Protein AF-A0A820J7F7-F1 (afdb_monomer_lite)

Secondary structure (DSSP, 8-state):
------SS-----TTT----------EEEEEEEEEE-TTS-EEEEEEEEEE---GGGHHHHHHHTT---

InterPro domains:
  IPR000163 Prohibitin [PR00679] (25-41)
  IPR000163 Prohibitin [PR00679] (43-62)
  IPR000163 Prohibitin [PTHR23222] (3-66)

Sequence (69 aa):
KLDVIEEGTHFMISWLHRPIIFDIRARPRSVPSITEIKDLQTINITLRILYRPRAELLPKTFCKFGFRL

Organism: NCBI:txid392033

Structure (mmCIF, N/CA/C/O backbone):
data_AF-A0A820J7F7-F1
#
_entry.id   AF-A0A820J7F7-F1
#
loop_
_atom_site.group_PDB
_atom_site.id
_atom_site.type_symbol
_atom_site.label_atom_id
_atom_site.label_alt_id
_atom_site.label_comp_id
_atom_site.label_asym_id
_atom_site.label_entity_id
_atom_site.label_seq_id
_atom_site.pdbx_PDB_ins_code
_atom_site.Cartn_x
_atom_site.Cartn_y
_atom_site.Cartn_z
_atom_site.occupancy
_atom_site.B_iso_or_equiv
_atom_site.auth_seq_id
_atom_site.auth_comp_id
_atom_site.auth_asym_id
_atom_site.auth_atom_id
_atom_site.pdbx_PDB_model_num
ATOM 1 N N . LYS A 1 1 ? 1.856 7.785 -26.849 1.00 35.53 1 LYS A N 1
ATOM 2 C CA . LYS A 1 1 ? 1.234 6.687 -26.073 1.00 35.53 1 LYS A CA 1
ATOM 3 C C . LYS A 1 1 ? 2.404 5.894 -25.508 1.00 35.53 1 LYS A C 1
ATOM 5 O O . LYS A 1 1 ? 3.236 5.486 -26.297 1.00 35.53 1 LYS A O 1
ATOM 10 N N . LEU A 1 2 ? 2.612 5.892 -24.188 1.00 46.25 2 LEU A N 1
ATOM 11 C CA . LEU A 1 2 ? 3.702 5.116 -23.582 1.00 46.25 2 LEU A CA 1
ATOM 12 C C . LEU A 1 2 ? 3.174 3.692 -23.465 1.00 46.25 2 LEU A C 1
ATOM 14 O O . LEU A 1 2 ? 2.379 3.416 -22.566 1.00 46.25 2 LEU A O 1
ATOM 18 N N . ASP A 1 3 ? 3.497 2.869 -24.453 1.00 46.56 3 ASP A N 1
ATOM 19 C CA . ASP A 1 3 ? 3.041 1.489 -24.516 1.00 46.56 3 ASP A CA 1
ATOM 20 C C . ASP A 1 3 ? 3.694 0.702 -23.373 1.00 46.56 3 ASP A C 1
ATOM 22 O O . ASP A 1 3 ? 4.917 0.645 -23.244 1.00 46.56 3 ASP A O 1
ATOM 26 N N . VAL A 1 4 ? 2.860 0.162 -22.484 1.00 53.69 4 VAL A N 1
ATOM 27 C CA . VAL A 1 4 ? 3.276 -0.791 -21.453 1.00 53.69 4 VAL A CA 1
ATOM 28 C C . VAL A 1 4 ? 3.308 -2.141 -22.142 1.00 53.69 4 VAL A C 1
ATOM 30 O O . VAL A 1 4 ? 2.266 -2.750 -22.359 1.00 53.69 4 VAL A O 1
ATOM 33 N N . ILE A 1 5 ? 4.496 -2.537 -22.584 1.00 55.94 5 ILE A N 1
ATOM 34 C CA . ILE A 1 5 ? 4.714 -3.789 -23.300 1.00 55.94 5 ILE A CA 1
ATOM 35 C C . ILE A 1 5 ? 5.104 -4.826 -22.246 1.00 55.94 5 ILE A C 1
ATOM 37 O O . ILE A 1 5 ? 6.089 -4.639 -21.529 1.00 55.94 5 ILE A O 1
ATOM 41 N N . GLU A 1 6 ? 4.286 -5.866 -22.097 1.00 54.25 6 GLU A N 1
ATOM 42 C CA . GLU A 1 6 ? 4.566 -6.982 -21.193 1.00 54.25 6 GLU A CA 1
ATOM 43 C C . GLU A 1 6 ? 5.766 -7.801 -21.690 1.00 54.25 6 GLU A C 1
ATOM 45 O O . GLU A 1 6 ? 6.097 -7.783 -22.876 1.00 54.25 6 GLU A O 1
ATOM 50 N N . GLU A 1 7 ? 6.452 -8.456 -20.750 1.00 62.44 7 GLU A N 1
ATOM 51 C CA . GLU A 1 7 ? 7.753 -9.114 -20.910 1.00 62.44 7 GLU A CA 1
ATOM 52 C C . GLU A 1 7 ? 7.837 -9.976 -22.184 1.00 62.44 7 GLU A C 1
ATOM 54 O O . GLU A 1 7 ? 7.347 -11.101 -22.236 1.00 62.44 7 GLU A O 1
ATOM 59 N N . GLY A 1 8 ? 8.462 -9.433 -23.233 1.00 52.91 8 GLY A N 1
ATOM 60 C CA . GLY A 1 8 ? 8.539 -10.110 -24.524 1.00 52.91 8 GLY A CA 1
ATOM 61 C C . GLY A 1 8 ? 9.165 -9.263 -25.629 1.00 52.91 8 GLY A C 1
ATOM 62 O O . GLY A 1 8 ? 8.487 -8.859 -26.564 1.00 52.91 8 GLY A O 1
ATOM 63 N N . THR A 1 9 ? 10.481 -9.048 -25.544 1.00 54.88 9 THR A N 1
ATOM 64 C CA . THR A 1 9 ? 11.360 -8.773 -26.702 1.00 54.88 9 THR A CA 1
ATOM 65 C C . THR A 1 9 ? 11.192 -7.413 -27.401 1.00 54.88 9 THR A C 1
ATOM 67 O O . THR A 1 9 ? 10.633 -7.311 -28.488 1.00 54.88 9 THR A O 1
ATOM 70 N N . HIS A 1 10 ? 11.815 -6.365 -26.858 1.00 53.56 10 HIS A N 1
ATOM 71 C CA . HIS A 1 10 ? 12.201 -5.195 -27.655 1.00 53.56 10 HIS A CA 1
ATOM 72 C C . HIS A 1 10 ? 13.730 -5.138 -27.717 1.00 53.56 10 HIS A C 1
ATOM 74 O O . HIS A 1 10 ? 14.379 -5.154 -26.672 1.00 53.56 10 HIS A O 1
ATOM 80 N N . PHE A 1 11 ? 14.310 -5.090 -28.923 1.00 55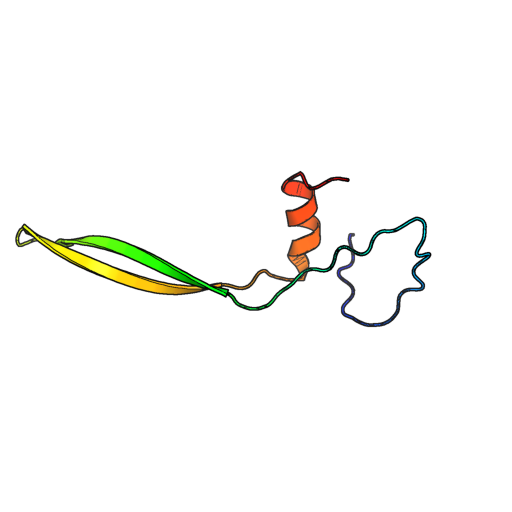.38 11 PHE A N 1
ATOM 81 C CA . PHE A 1 11 ? 15.747 -4.879 -29.140 1.00 55.38 11 PHE A CA 1
ATOM 82 C C . PHE A 1 11 ? 16.199 -3.632 -28.361 1.00 55.38 11 PHE A C 1
ATOM 84 O O . PHE A 1 11 ? 15.923 -2.500 -28.758 1.00 55.38 11 PHE A O 1
ATOM 91 N N . MET A 1 12 ? 16.833 -3.827 -27.204 1.00 54.53 12 MET A N 1
ATOM 92 C CA . MET A 1 12 ? 17.230 -2.736 -26.321 1.00 54.53 12 MET A CA 1
ATOM 93 C C . MET A 1 12 ? 18.706 -2.432 -26.558 1.00 54.53 12 MET A C 1
ATOM 95 O O . MET A 1 12 ? 19.583 -3.215 -26.204 1.00 54.53 12 MET A O 1
ATOM 99 N N . ILE A 1 13 ? 18.973 -1.281 -27.169 1.00 58.47 13 ILE A N 1
ATOM 100 C CA . ILE A 1 13 ? 20.304 -0.677 -27.215 1.00 58.47 13 ILE A CA 1
ATOM 101 C C . ILE A 1 13 ? 20.682 -0.298 -25.774 1.00 58.47 13 ILE A C 1
ATOM 103 O O . ILE A 1 13 ? 20.239 0.709 -25.221 1.00 58.47 13 ILE A O 1
ATOM 107 N N . SER A 1 14 ? 21.451 -1.178 -25.140 1.00 55.78 14 SER A N 1
ATOM 108 C CA . SER A 1 14 ? 21.696 -1.242 -23.695 1.00 55.78 14 SER A CA 1
ATOM 109 C C . SER A 1 14 ? 22.593 -0.130 -23.139 1.00 55.78 14 SER A C 1
ATOM 111 O O . SER A 1 14 ? 22.635 0.055 -21.926 1.00 55.78 14 SER A O 1
ATOM 113 N N . TRP A 1 15 ? 23.275 0.645 -23.990 1.00 61.69 15 TRP A N 1
ATOM 114 C CA . TRP A 1 15 ? 24.139 1.748 -23.542 1.00 61.69 15 TRP A CA 1
ATOM 115 C C . TRP A 1 15 ? 23.428 3.107 -23.443 1.00 61.69 15 TRP A C 1
ATOM 117 O O . TRP A 1 15 ? 23.917 3.982 -22.733 1.00 61.69 15 TRP A O 1
ATOM 127 N N . LEU A 1 16 ? 22.286 3.297 -24.119 1.00 62.78 16 LEU A N 1
ATOM 128 C CA . LEU A 1 16 ? 21.547 4.572 -24.117 1.00 62.78 16 LEU A CA 1
ATOM 129 C C . LEU A 1 16 ? 20.286 4.531 -23.235 1.00 62.78 16 LEU A C 1
ATOM 131 O O . LEU A 1 16 ? 19.846 5.567 -22.744 1.00 62.78 16 LEU A O 1
ATOM 135 N N . HIS A 1 17 ? 19.714 3.346 -22.998 1.00 61.81 17 HIS A N 1
ATOM 136 C CA . HIS A 1 17 ? 18.469 3.179 -22.246 1.00 61.81 17 HIS A CA 1
ATOM 137 C C . HIS A 1 17 ? 18.708 2.318 -20.997 1.00 61.81 17 HIS A C 1
ATOM 139 O O . HIS A 1 17 ? 18.999 1.127 -21.106 1.00 61.81 17 HIS A O 1
ATOM 145 N N . ARG A 1 18 ? 18.587 2.899 -19.794 1.00 68.12 18 ARG A N 1
ATOM 146 C CA . ARG A 1 18 ? 18.604 2.120 -18.543 1.00 68.12 18 ARG A CA 1
ATOM 147 C C . ARG A 1 18 ? 17.235 1.452 -18.355 1.00 68.12 18 ARG A C 1
ATOM 149 O O . ARG A 1 18 ? 16.240 2.177 -18.315 1.00 68.12 18 ARG A O 1
ATOM 156 N N . PRO A 1 19 ? 17.148 0.115 -18.226 1.00 64.25 19 PRO A N 1
ATOM 157 C CA . PRO A 1 19 ? 15.875 -0.535 -17.941 1.00 64.25 19 PRO A CA 1
ATOM 158 C C . PRO A 1 19 ? 15.403 -0.141 -16.540 1.00 64.25 19 PRO A C 1
ATOM 160 O O . PRO A 1 19 ? 16.119 -0.330 -15.557 1.00 64.25 19 PRO A O 1
ATOM 163 N N . ILE A 1 20 ? 14.190 0.401 -16.446 1.00 70.06 20 ILE A N 1
ATOM 16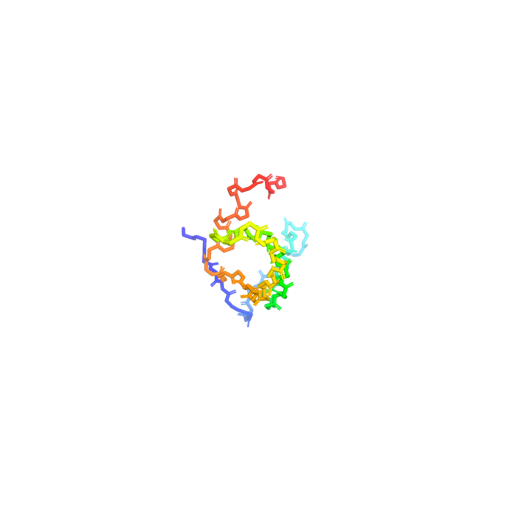4 C CA . ILE A 1 20 ? 13.533 0.667 -15.165 1.00 70.06 20 ILE A CA 1
ATOM 165 C C . ILE A 1 20 ? 12.643 -0.536 -14.874 1.00 70.06 20 ILE A C 1
ATOM 167 O O . ILE A 1 20 ? 11.572 -0.688 -15.458 1.00 70.06 20 ILE A O 1
ATOM 171 N N . ILE A 1 21 ? 13.132 -1.427 -14.015 1.00 74.00 21 ILE A N 1
ATOM 172 C CA . ILE A 1 21 ? 12.416 -2.640 -13.620 1.00 74.00 21 ILE A CA 1
ATOM 173 C C . ILE A 1 21 ? 11.407 -2.263 -12.534 1.00 74.00 21 ILE A C 1
ATOM 175 O O . ILE A 1 21 ? 11.780 -1.703 -11.501 1.00 74.00 21 ILE A O 1
ATOM 179 N N . PHE A 1 22 ? 10.132 -2.583 -12.755 1.00 72.19 22 PHE A N 1
ATOM 180 C CA . PHE A 1 22 ? 9.063 -2.337 -11.791 1.00 72.19 22 PHE A CA 1
ATOM 181 C C . PHE A 1 22 ? 8.584 -3.647 -11.165 1.00 72.19 22 PHE A C 1
ATOM 183 O O . PHE A 1 22 ? 8.161 -4.562 -11.863 1.00 72.19 22 PHE A O 1
ATOM 190 N N . ASP A 1 23 ? 8.600 -3.716 -9.835 1.00 74.38 23 ASP A N 1
ATOM 191 C CA . ASP A 1 23 ? 8.010 -4.827 -9.087 1.00 74.38 23 ASP A CA 1
ATOM 192 C C . ASP A 1 23 ? 6.506 -4.581 -8.863 1.00 74.38 23 ASP A C 1
ATOM 194 O O . ASP A 1 23 ? 6.113 -3.646 -8.162 1.00 74.38 23 ASP A O 1
ATOM 198 N N . ILE A 1 24 ? 5.658 -5.418 -9.471 1.00 76.75 24 ILE A N 1
ATOM 199 C CA . ILE A 1 24 ? 4.183 -5.319 -9.431 1.00 76.75 24 ILE A CA 1
ATOM 200 C C . ILE A 1 24 ? 3.588 -6.237 -8.345 1.00 76.75 24 ILE A C 1
ATOM 202 O O . ILE A 1 24 ? 2.369 -6.360 -8.196 1.00 76.75 24 ILE A O 1
ATOM 206 N N . ARG A 1 25 ? 4.432 -6.897 -7.544 1.00 82.62 25 ARG A N 1
ATOM 207 C CA . ARG A 1 25 ? 3.967 -7.827 -6.513 1.00 82.62 25 ARG A CA 1
ATOM 208 C C . ARG A 1 25 ? 3.092 -7.119 -5.484 1.00 82.62 25 ARG A C 1
ATOM 210 O O . ARG A 1 25 ? 3.346 -5.987 -5.070 1.00 82.62 25 ARG A O 1
ATOM 217 N N . ALA A 1 26 ? 2.043 -7.818 -5.064 1.00 84.94 26 ALA A N 1
ATOM 218 C CA . ALA A 1 26 ? 1.130 -7.319 -4.054 1.00 84.94 26 ALA A CA 1
ATOM 219 C C . ALA A 1 26 ? 1.844 -7.254 -2.696 1.00 84.94 26 ALA A C 1
ATOM 221 O O . ALA A 1 26 ? 2.405 -8.249 -2.238 1.00 84.94 26 ALA A O 1
ATOM 222 N N . ARG A 1 27 ? 1.834 -6.082 -2.055 1.00 88.00 27 ARG A N 1
ATOM 223 C CA . ARG A 1 27 ? 2.489 -5.857 -0.762 1.00 88.00 27 ARG A CA 1
ATOM 224 C C . ARG A 1 27 ? 1.433 -5.681 0.329 1.00 88.00 27 ARG A C 1
ATOM 226 O O . ARG A 1 27 ? 0.480 -4.922 0.133 1.00 88.00 27 ARG A O 1
ATOM 233 N N . PRO A 1 28 ? 1.552 -6.378 1.470 1.00 86.25 28 PRO A N 1
ATOM 234 C CA . PRO A 1 28 ? 0.637 -6.184 2.584 1.00 86.25 28 PRO A CA 1
ATOM 235 C C . PRO A 1 28 ? 0.961 -4.873 3.316 1.00 86.25 28 PRO A C 1
ATOM 237 O O . PRO A 1 28 ? 2.124 -4.564 3.568 1.00 86.25 28 PRO A O 1
ATOM 240 N N . ARG A 1 29 ? -0.065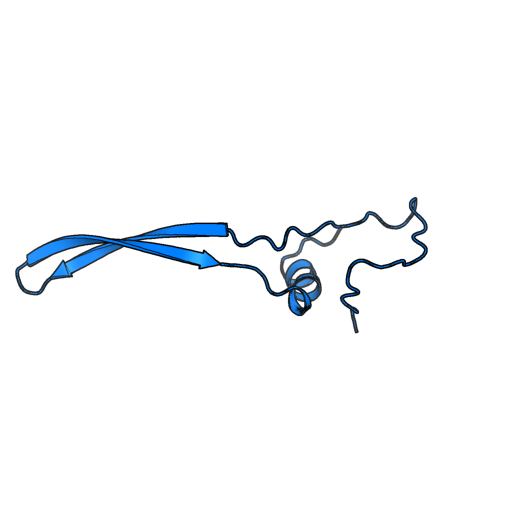 -4.108 3.696 1.00 87.75 29 ARG A N 1
ATOM 241 C CA . ARG A 1 29 ? 0.033 -2.943 4.584 1.00 87.75 29 ARG A CA 1
ATOM 242 C C . ARG A 1 29 ? -0.965 -3.095 5.723 1.00 87.75 29 ARG A C 1
ATOM 244 O O . ARG A 1 29 ? -2.163 -3.216 5.483 1.00 87.75 29 ARG A O 1
ATOM 251 N N . SER A 1 30 ? -0.476 -3.077 6.957 1.00 87.81 30 SER A N 1
ATOM 252 C CA . SER A 1 30 ? -1.318 -2.982 8.149 1.00 87.81 30 SER A CA 1
ATOM 253 C C . SER A 1 30 ? -1.507 -1.514 8.517 1.00 87.81 30 SER A C 1
ATOM 255 O O . SER A 1 30 ? -0.527 -0.824 8.797 1.00 87.81 30 SER A O 1
ATOM 257 N N . VAL A 1 31 ? -2.747 -1.035 8.506 1.00 87.06 31 VAL A N 1
ATOM 258 C CA . VAL A 1 31 ? -3.102 0.304 8.985 1.00 87.06 31 VAL A CA 1
ATOM 259 C C . VAL A 1 31 ? -3.752 0.139 10.358 1.00 87.06 31 VAL A C 1
ATOM 261 O O . VAL A 1 31 ? -4.841 -0.438 10.434 1.00 87.06 31 VAL A O 1
ATOM 264 N N . PRO A 1 32 ? -3.091 0.565 11.449 1.00 85.00 32 PRO A N 1
ATOM 265 C CA . PRO A 1 32 ? -3.739 0.636 12.747 1.00 85.00 32 PRO A CA 1
ATOM 266 C C . PRO A 1 32 ? -4.715 1.819 12.755 1.00 85.00 32 PRO A C 1
ATOM 268 O O . PRO A 1 32 ? -4.392 2.912 12.289 1.00 85.00 32 PRO A O 1
ATOM 271 N N . SER A 1 33 ? -5.917 1.598 13.269 1.00 86.62 33 SER A N 1
ATOM 272 C CA . SER A 1 33 ? -6.952 2.610 13.452 1.00 86.62 33 SER A CA 1
ATOM 273 C C . SER A 1 33 ? -7.454 2.522 14.885 1.00 86.62 33 SER A C 1
ATOM 275 O O . SER A 1 33 ? -7.927 1.477 15.328 1.00 86.62 33 SER A O 1
ATOM 277 N N . ILE A 1 34 ? -7.308 3.619 15.618 1.00 86.94 34 ILE A N 1
ATOM 278 C CA . ILE A 1 34 ? -7.851 3.750 16.964 1.00 86.94 34 ILE A CA 1
ATOM 279 C C . ILE A 1 34 ? -9.256 4.332 16.837 1.00 86.94 34 ILE A C 1
ATOM 281 O O . ILE A 1 34 ? -9.451 5.349 16.172 1.00 86.94 34 ILE A O 1
ATOM 285 N N . THR A 1 35 ? -10.242 3.639 17.394 1.00 86.19 35 THR A N 1
ATOM 286 C CA . THR A 1 35 ? -11.658 3.997 17.252 1.00 86.19 35 THR A CA 1
ATOM 287 C C . THR A 1 35 ? -12.248 4.181 18.635 1.00 86.19 35 THR A C 1
ATOM 289 O O . THR A 1 35 ? -12.121 3.297 19.479 1.00 86.19 35 THR A O 1
ATOM 292 N N . GLU A 1 36 ? -12.885 5.323 18.862 1.00 86.25 36 GLU A N 1
ATOM 293 C CA . GLU A 1 36 ? -13.635 5.600 20.082 1.00 86.25 36 GLU A CA 1
ATOM 294 C C . GLU A 1 36 ? -15.087 5.157 19.885 1.00 86.25 36 GLU A C 1
ATOM 296 O O . GLU A 1 36 ? -15.738 5.517 18.901 1.00 86.25 36 GLU A O 1
ATOM 301 N N . ILE A 1 37 ? -15.578 4.314 20.787 1.00 87.69 37 ILE A N 1
ATOM 302 C CA . ILE A 1 37 ? -16.938 3.775 20.756 1.00 87.69 37 ILE A CA 1
ATOM 303 C C . ILE A 1 37 ? -17.831 4.643 21.635 1.00 87.69 37 ILE A C 1
ATOM 305 O O . ILE A 1 37 ? -17.369 5.268 22.585 1.00 87.69 37 ILE A O 1
ATOM 309 N N . LYS A 1 38 ? -19.134 4.650 21.333 1.00 84.69 38 LYS A N 1
ATOM 310 C CA . LYS A 1 38 ? -20.183 5.416 22.028 1.00 84.69 38 LYS A CA 1
ATOM 311 C C . LYS A 1 38 ? -20.172 5.264 23.560 1.00 84.69 38 LYS A C 1
ATOM 313 O O . LYS A 1 38 ? -20.672 6.139 24.257 1.00 84.69 38 LYS A O 1
ATOM 318 N N . ASP A 1 39 ? -19.567 4.195 24.063 1.00 85.56 39 ASP A N 1
ATOM 319 C CA . ASP A 1 39 ? -19.428 3.877 25.483 1.00 85.56 39 ASP A CA 1
ATOM 320 C C . ASP A 1 39 ? -18.088 4.355 26.094 1.00 85.56 39 ASP A C 1
ATOM 322 O O . ASP A 1 39 ? -17.650 3.809 27.104 1.00 85.56 39 ASP A O 1
ATOM 326 N N . LEU A 1 40 ? -17.411 5.341 25.476 1.00 80.88 40 LEU A N 1
ATOM 327 C CA . LEU A 1 40 ? -16.068 5.844 25.838 1.00 80.88 40 LEU A CA 1
ATOM 328 C C . LEU A 1 40 ? -14.968 4.765 25.851 1.00 80.88 40 LEU A C 1
ATOM 330 O O . LEU A 1 40 ? -13.930 4.901 26.501 1.00 80.88 40 LEU A O 1
ATOM 334 N N . GLN A 1 41 ? -15.179 3.673 25.121 1.00 86.94 41 GLN A N 1
ATOM 335 C CA . GLN A 1 41 ? -14.192 2.608 24.986 1.00 86.94 41 GLN A CA 1
ATOM 336 C C . GLN A 1 41 ? -13.345 2.843 23.741 1.00 86.94 41 GLN A C 1
ATOM 338 O O . GLN A 1 41 ? -13.861 2.916 22.625 1.00 86.94 41 GLN A O 1
ATOM 343 N N . THR A 1 42 ? -1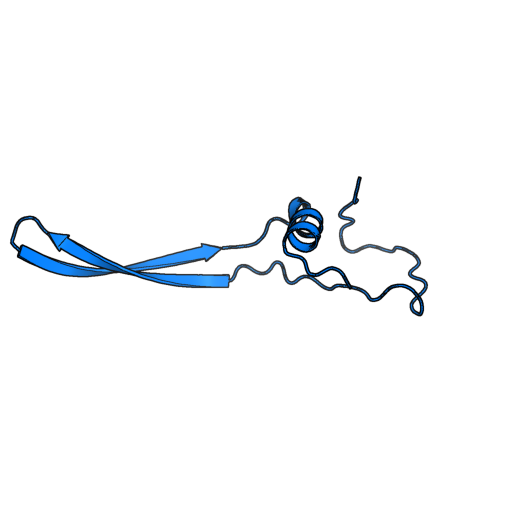2.032 2.921 23.926 1.00 89.94 42 THR A N 1
ATOM 344 C CA . THR A 1 42 ? -11.080 3.056 22.824 1.00 89.94 42 THR A CA 1
ATOM 345 C C . THR A 1 42 ? -10.622 1.677 22.363 1.00 89.94 42 THR A C 1
ATOM 347 O O . THR A 1 42 ? -9.934 0.969 23.098 1.00 89.94 42 THR A O 1
ATOM 350 N N . ILE A 1 43 ? -10.980 1.289 21.137 1.00 85.44 43 ILE A N 1
ATOM 351 C CA . ILE A 1 43 ? -10.579 0.013 20.531 1.00 85.44 43 ILE A CA 1
ATOM 352 C C . ILE A 1 43 ? -9.529 0.240 19.443 1.00 85.44 43 ILE A C 1
ATOM 354 O O . ILE A 1 43 ? -9.677 1.089 18.562 1.00 85.44 43 ILE A O 1
ATOM 358 N N . ASN A 1 44 ? -8.481 -0.584 19.477 1.00 88.94 44 ASN A N 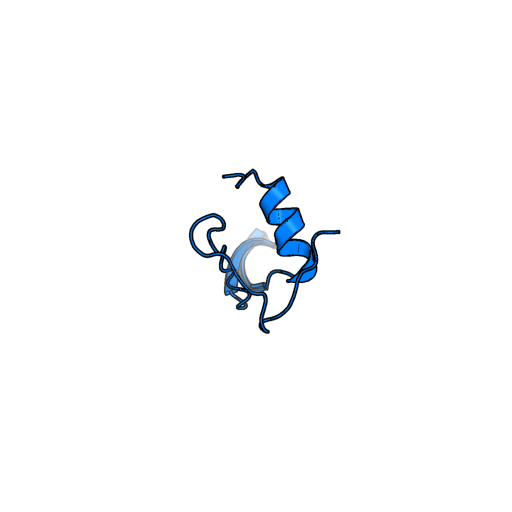1
ATOM 359 C CA . ASN A 1 44 ? -7.455 -0.645 18.442 1.00 88.94 44 ASN A CA 1
ATOM 360 C C . ASN A 1 44 ? -7.852 -1.672 17.378 1.00 88.94 44 ASN A C 1
ATOM 362 O O . ASN A 1 44 ? -7.754 -2.879 17.597 1.00 88.94 44 ASN A O 1
ATOM 366 N N . ILE A 1 45 ? -8.281 -1.200 16.212 1.00 87.94 45 ILE A N 1
ATOM 367 C CA . ILE A 1 45 ? -8.598 -2.041 15.058 1.00 87.94 45 ILE A CA 1
ATOM 368 C C . ILE A 1 45 ? -7.392 -2.027 14.118 1.00 87.94 45 ILE A C 1
ATOM 370 O O . ILE A 1 45 ? -6.822 -0.977 13.833 1.00 87.94 45 ILE A O 1
ATOM 374 N N . THR A 1 46 ? -6.979 -3.191 13.616 1.00 88.12 46 THR A N 1
ATOM 375 C CA . THR A 1 46 ? -5.913 -3.276 12.608 1.00 88.12 46 THR A CA 1
ATOM 376 C C . THR A 1 46 ? -6.478 -3.821 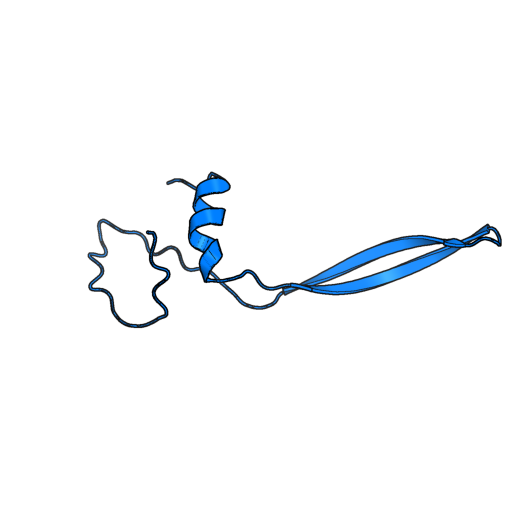11.305 1.00 88.12 46 THR A C 1
ATOM 378 O O . THR A 1 46 ? -6.964 -4.948 11.239 1.00 88.12 46 THR A O 1
ATOM 381 N N . LEU A 1 47 ? -6.426 -3.013 10.246 1.00 90.06 47 LEU A N 1
ATOM 382 C CA . LEU A 1 47 ? -6.859 -3.424 8.913 1.00 90.06 47 LEU A CA 1
ATOM 383 C C . LEU A 1 47 ? -5.641 -3.866 8.106 1.00 90.06 47 LEU A C 1
ATOM 385 O O . LEU A 1 47 ? -4.691 -3.103 7.918 1.00 90.06 47 LEU A O 1
ATOM 389 N N . ARG A 1 48 ? -5.665 -5.110 7.618 1.00 90.75 48 ARG A N 1
ATOM 390 C CA . ARG A 1 48 ? -4.648 -5.640 6.703 1.00 90.75 48 ARG A CA 1
ATOM 391 C C . ARG A 1 48 ? -5.141 -5.465 5.278 1.00 90.75 48 ARG A C 1
ATOM 393 O O . ARG A 1 48 ? -6.039 -6.170 4.835 1.00 90.75 48 ARG A O 1
ATOM 400 N N . ILE A 1 49 ? -4.539 -4.527 4.565 1.00 91.06 49 ILE A N 1
ATOM 401 C CA . ILE A 1 49 ? -4.882 -4.224 3.181 1.00 91.06 49 ILE A CA 1
ATOM 402 C C . ILE A 1 49 ? -3.755 -4.747 2.300 1.00 91.06 49 ILE A C 1
ATOM 404 O O . ILE A 1 49 ? -2.583 -4.443 2.521 1.00 91.06 49 ILE A O 1
ATOM 408 N N . LEU A 1 50 ? -4.104 -5.539 1.293 1.00 90.50 50 LEU A N 1
ATOM 409 C CA . LEU A 1 50 ? -3.179 -5.938 0.242 1.00 90.50 50 LEU A CA 1
ATOM 410 C C . LEU A 1 50 ? -3.330 -4.963 -0.924 1.00 90.50 50 LEU A C 1
ATOM 412 O O . LEU A 1 50 ? -4.432 -4.787 -1.440 1.00 90.50 50 LEU A O 1
ATOM 416 N N . TYR A 1 51 ? -2.236 -4.334 -1.347 1.00 86.25 51 TYR A N 1
ATOM 417 C CA . TYR A 1 51 ? -2.255 -3.415 -2.483 1.00 86.25 51 TYR A CA 1
ATOM 418 C C . TYR A 1 51 ? -1.236 -3.843 -3.537 1.00 86.25 51 TYR A C 1
ATOM 420 O O . TYR A 1 51 ? -0.152 -4.330 -3.214 1.00 86.25 51 TYR A O 1
ATOM 428 N N . ARG A 1 52 ? -1.595 -3.670 -4.812 1.00 85.88 52 ARG A N 1
ATOM 429 C CA . ARG A 1 52 ? -0.701 -3.877 -5.955 1.00 85.88 52 ARG A CA 1
ATOM 430 C C . ARG A 1 52 ? -0.867 -2.729 -6.955 1.00 85.88 52 ARG A C 1
ATOM 432 O O . ARG A 1 52 ? -2.006 -2.319 -7.199 1.00 85.88 52 ARG A O 1
ATOM 439 N N . PRO A 1 53 ? 0.220 -2.185 -7.522 1.00 82.12 53 PRO A N 1
ATOM 440 C CA . PRO A 1 53 ? 0.115 -1.138 -8.527 1.00 82.12 53 PRO A CA 1
ATOM 441 C C . PRO A 1 53 ? -0.456 -1.695 -9.841 1.00 82.12 53 PRO A C 1
ATOM 443 O O . PRO A 1 53 ? -0.282 -2.868 -10.167 1.00 82.12 53 PRO A O 1
ATOM 446 N N . ARG A 1 54 ? -1.158 -0.855 -10.609 1.00 81.88 54 ARG A N 1
ATOM 447 C CA . ARG A 1 54 ? -1.659 -1.220 -11.944 1.00 81.88 54 ARG A CA 1
ATOM 448 C C . ARG A 1 54 ? -0.569 -0.993 -12.990 1.00 81.88 54 ARG A C 1
ATOM 450 O O . ARG A 1 54 ? -0.130 0.145 -13.150 1.00 81.88 54 ARG A O 1
ATOM 457 N N . ALA A 1 55 ? -0.203 -2.047 -13.721 1.00 78.12 55 ALA A N 1
ATOM 458 C CA . ALA A 1 55 ? 0.880 -2.040 -14.707 1.00 78.12 55 ALA A CA 1
ATOM 459 C C . ALA A 1 55 ? 0.753 -0.910 -15.747 1.00 78.12 55 ALA A C 1
ATOM 461 O O . ALA A 1 55 ? 1.674 -0.126 -15.945 1.00 78.12 55 ALA A O 1
ATOM 462 N N . GLU A 1 56 ? -0.439 -0.750 -16.319 1.00 78.69 56 GLU A N 1
ATOM 463 C CA . GLU A 1 56 ? -0.760 0.238 -17.363 1.00 78.69 56 GLU A CA 1
ATOM 464 C C . GLU A 1 56 ? -0.541 1.702 -16.943 1.00 78.69 56 GLU A C 1
ATOM 466 O O . GLU A 1 56 ? -0.308 2.591 -17.765 1.00 78.69 56 GLU A O 1
ATOM 471 N N . LEU A 1 57 ? -0.650 1.977 -15.643 1.00 76.88 57 LEU A N 1
ATOM 472 C CA . LEU A 1 57 ? -0.556 3.321 -15.076 1.00 76.88 57 LEU A CA 1
ATOM 473 C C . LEU A 1 57 ? 0.835 3.611 -14.509 1.00 76.88 57 LEU A C 1
ATOM 475 O O . LEU A 1 57 ? 1.125 4.777 -14.230 1.00 76.88 57 LEU A O 1
ATOM 479 N N . LEU A 1 58 ? 1.700 2.599 -14.370 1.00 77.75 58 LEU A N 1
ATOM 480 C CA . LEU A 1 58 ? 3.051 2.749 -13.822 1.00 77.75 58 LEU A CA 1
ATOM 481 C C . LEU A 1 58 ? 3.881 3.803 -14.570 1.00 77.75 58 LEU A C 1
ATOM 483 O O . LEU A 1 58 ? 4.375 4.698 -13.888 1.00 77.75 58 LEU A O 1
ATOM 487 N N . PRO A 1 59 ? 3.980 3.825 -15.919 1.00 71.69 59 PRO A N 1
ATOM 488 C CA . PRO A 1 59 ? 4.843 4.795 -16.603 1.00 71.69 59 PRO A CA 1
ATOM 489 C C . PRO A 1 59 ? 4.356 6.236 -16.440 1.00 71.69 59 PRO A C 1
ATOM 491 O O . PRO A 1 59 ? 5.147 7.162 -16.269 1.00 71.69 59 PRO A O 1
ATOM 494 N N . LYS A 1 60 ? 3.031 6.435 -16.456 1.00 75.00 60 LYS A N 1
ATOM 495 C CA . LYS A 1 60 ? 2.408 7.754 -16.264 1.00 75.00 60 LYS A CA 1
ATOM 496 C C . LYS A 1 60 ? 2.632 8.262 -14.843 1.00 75.00 60 LYS A C 1
ATOM 498 O O . LYS A 1 60 ? 2.943 9.431 -14.639 1.00 75.00 60 LYS A O 1
ATOM 503 N N . THR A 1 61 ? 2.472 7.369 -13.875 1.00 74.69 61 THR A N 1
ATOM 504 C CA . THR A 1 61 ? 2.614 7.654 -12.447 1.00 74.69 61 THR A CA 1
ATOM 505 C C . THR A 1 61 ? 4.075 7.934 -12.097 1.00 74.69 61 THR A C 1
ATOM 507 O O . THR A 1 61 ? 4.367 8.932 -11.450 1.00 74.69 61 THR A O 1
ATOM 510 N N . PHE A 1 62 ? 5.000 7.126 -12.618 1.00 72.06 62 PHE A N 1
ATOM 511 C CA . PHE A 1 62 ? 6.443 7.310 -12.479 1.00 72.06 62 PHE A CA 1
ATOM 512 C C . PHE A 1 62 ? 6.914 8.660 -13.043 1.00 72.06 62 PHE A C 1
ATOM 514 O O . PHE A 1 62 ? 7.621 9.399 -12.362 1.00 72.06 62 PHE A O 1
ATOM 521 N N . CYS A 1 63 ? 6.432 9.037 -14.233 1.00 69.56 63 CYS A N 1
ATOM 522 C CA . CYS A 1 63 ? 6.720 10.339 -14.838 1.00 69.56 63 CYS A CA 1
ATOM 523 C C . CYS A 1 63 ? 6.140 11.509 -14.017 1.00 69.56 63 CYS A C 1
ATOM 525 O O . CYS A 1 63 ? 6.794 12.534 -13.836 1.00 69.56 63 CYS A O 1
ATOM 527 N N . LYS A 1 64 ? 4.927 11.349 -13.466 1.00 73.44 64 LYS A N 1
ATOM 528 C CA . LYS A 1 64 ? 4.256 12.375 -12.652 1.00 73.44 64 LYS A CA 1
ATOM 529 C C . LYS A 1 64 ? 4.914 12.588 -11.285 1.00 73.44 64 LYS A C 1
ATOM 531 O O . LYS A 1 64 ? 4.920 13.711 -10.796 1.00 73.44 64 LYS A O 1
ATOM 536 N N . PHE A 1 65 ? 5.462 11.538 -10.675 1.00 72.75 65 PHE A N 1
ATOM 537 C CA . PHE A 1 65 ? 6.128 11.617 -9.371 1.00 72.75 65 PHE A CA 1
ATOM 538 C C . PHE A 1 65 ? 7.567 12.147 -9.432 1.00 72.75 65 PHE A C 1
ATOM 540 O O . PHE A 1 65 ? 8.254 12.154 -8.417 1.00 72.75 65 PHE A O 1
ATOM 547 N N . GLY A 1 66 ? 8.017 12.640 -10.590 1.00 59.38 66 GLY A N 1
ATOM 548 C CA . GLY A 1 66 ? 9.281 13.366 -10.690 1.00 59.38 66 GLY A CA 1
ATOM 549 C C . GLY A 1 66 ? 10.522 12.479 -10.666 1.00 59.38 66 GLY A C 1
ATOM 550 O O . GLY A 1 66 ? 11.626 13.008 -10.608 1.00 59.38 66 GLY A O 1
ATOM 551 N N . PHE A 1 67 ? 10.376 11.156 -10.798 1.00 60.22 67 PHE A N 1
ATOM 552 C CA . PHE A 1 67 ? 11.490 10.259 -11.115 1.00 60.22 67 PHE A CA 1
ATOM 553 C C . PHE A 1 67 ? 11.847 10.388 -12.604 1.00 60.22 67 PHE A C 1
ATOM 555 O O . PHE A 1 67 ? 11.768 9.448 -13.390 1.00 60.22 67 PHE A O 1
ATOM 562 N N . ARG A 1 68 ? 12.165 11.612 -13.019 1.00 52.59 68 ARG A N 1
ATOM 563 C CA . ARG A 1 68 ? 12.787 11.917 -14.298 1.00 52.59 68 ARG A CA 1
ATOM 564 C C . ARG A 1 68 ? 14.290 11.791 -14.052 1.00 52.59 68 ARG A C 1
ATOM 566 O O . ARG A 1 68 ? 14.804 12.469 -13.168 1.00 52.59 68 ARG A O 1
ATOM 573 N N . LEU A 1 69 ? 14.945 10.871 -14.761 1.00 46.91 69 LEU A N 1
ATOM 574 C CA . LEU A 1 69 ? 16.401 10.924 -14.913 1.00 46.91 69 LEU A CA 1
ATOM 575 C C . LEU A 1 69 ? 16.795 12.272 -15.522 1.00 46.91 69 LEU A C 1
ATOM 577 O O . LEU A 1 69 ? 16.055 12.722 -16.430 1.00 46.91 69 LEU A O 1
#

Foldseek 3Di:
DPDLDPPDDDPDPPPPDDDDDDDQDWDKDWDWDWDQDPVRDTDIDIDIDIDGDDSVCVVVVCVVVPVDD

Radius of gyration: 20.14 Å; chains: 1; bounding box: 44×24×55 Å

pLDDT: mean 73.42, std 14.27, range [35.53, 91.06]